Protein AF-A0A2D9CCH5-F1 (afdb_monomer)

Sequence (154 aa):
MNVGMDSFISKEDRPMASAIVGGINIFAGILGTLQNFLKVAETMESHRASGISWSKLGRNISIELAIDPMRRTNAHDFLSICRAEYDRLIEQSPTIDDDIINTFRKKFKSYDTISKPAITNGLDKCIIYTRKEDRDKDLEVMKNESGEEEISSP

Secondary structure (DSSP, 8-state):
--SSGGGTS-TTTHHHHHHHHHHHHHHHHHHHHHHHHTTHHHHHHHHHHHHHHHHHHHHHHHHHHHS-GGGSPPHHHHHHHHHHHHHHHHHHSPPPPHHHHHHHHHHTTT-SSS---GGGTSPPP--PPPPHHHHHHHHHHHHHHHHHTTTS--

Mean predicted aligned error: 15.54 Å

Foldseek 3Di:
DCVPPVPPDDPVCVVVVVVVVVVVVVVVVVVVVVCVVVVVVVLVVLQVVLVVLVVVLVVVVVVLVVDDPVPHDDPVVNVVVSVVSVVVSVVSHDQDDPVVLVVVCVVCVPPPPDFDPCSNPHTDDDDDDDDPVVVVVVVVVVVVVVVVVVPPDD

Radius of gyration: 30.55 Å; Cα contacts (8 Å, |Δi|>4): 37; chains: 1; bounding box: 60×87×63 Å

Solvent-accessible surface area (backbone atoms only — not comparable to full-atom values): 9454 Å² total; per-residue (Å²): 141,72,90,69,60,75,82,80,51,60,86,83,52,47,66,59,54,50,50,49,54,52,49,52,53,53,50,51,50,53,51,52,52,48,48,63,71,67,37,53,69,59,53,53,48,44,51,52,52,39,54,53,50,55,52,47,55,54,48,52,54,54,52,54,68,70,43,58,80,92,74,44,72,59,65,68,61,52,50,50,52,52,48,56,51,49,55,50,48,61,73,67,39,67,85,81,57,67,69,57,45,50,51,49,52,65,75,47,66,86,52,87,86,61,77,57,61,57,91,68,76,57,76,58,85,82,84,76,91,67,56,74,79,54,48,57,52,55,56,51,53,56,52,55,59,66,56,56,71,76,69,77,72,136

pLDDT: mean 74.47, std 16.03, range [31.92, 92.94]

Structure (mmCIF, N/CA/C/O backbone):
data_AF-A0A2D9CCH5-F1
#
_entry.id   AF-A0A2D9CCH5-F1
#
loop_
_atom_site.group_PDB
_atom_site.id
_atom_site.type_symbol
_atom_site.label_atom_id
_atom_site.label_alt_id
_atom_site.label_comp_id
_atom_site.label_asym_id
_atom_site.label_entity_id
_atom_site.label_seq_id
_atom_site.pdbx_PDB_ins_code
_atom_site.Cartn_x
_atom_site.Cartn_y
_atom_site.Cartn_z
_atom_site.occupancy
_atom_site.B_iso_or_equiv
_atom_site.auth_seq_id
_atom_site.auth_comp_id
_atom_site.auth_asym_id
_atom_site.auth_atom_id
_atom_site.pdbx_PDB_model_num
ATOM 1 N N . MET A 1 1 ? -21.831 27.050 30.921 1.00 41.41 1 MET A N 1
ATOM 2 C CA . MET A 1 1 ? -22.649 27.434 29.752 1.00 41.41 1 MET A CA 1
ATOM 3 C C . MET A 1 1 ? -24.063 26.907 29.998 1.00 41.41 1 MET A C 1
ATOM 5 O O . MET A 1 1 ? -24.339 25.773 29.658 1.00 41.41 1 MET A O 1
ATOM 9 N N . ASN A 1 2 ? -24.904 27.659 30.721 1.00 49.75 2 ASN A N 1
ATOM 10 C CA . ASN A 1 2 ? -26.262 27.223 31.114 1.00 49.75 2 ASN A CA 1
ATOM 11 C C . ASN A 1 2 ? -27.349 28.244 30.718 1.00 49.75 2 ASN A C 1
ATOM 13 O O . ASN A 1 2 ? -28.484 28.160 31.155 1.00 49.75 2 ASN A O 1
ATOM 17 N N . VAL A 1 3 ? -27.000 29.231 29.885 1.00 58.12 3 VAL A N 1
ATOM 18 C CA . VAL A 1 3 ? -27.860 30.389 29.574 1.00 58.12 3 VAL A CA 1
ATOM 19 C C . VAL A 1 3 ? -28.904 30.122 28.476 1.00 58.12 3 VAL A C 1
ATOM 21 O O . VAL A 1 3 ? -29.679 31.011 28.153 1.00 58.12 3 VAL A O 1
ATOM 24 N N . GLY A 1 4 ? -28.939 28.914 27.896 1.00 56.38 4 GLY A N 1
ATOM 25 C CA . GLY A 1 4 ? -29.860 28.545 26.807 1.00 56.38 4 GLY A CA 1
ATOM 26 C C . GLY A 1 4 ? -30.934 27.508 27.166 1.00 56.38 4 GLY A C 1
ATOM 27 O O . GLY A 1 4 ? -31.958 27.445 26.493 1.00 56.38 4 GLY A O 1
ATOM 28 N N . MET A 1 5 ? -30.747 26.712 28.228 1.00 56.06 5 MET A N 1
ATOM 29 C CA . MET A 1 5 ? -31.728 25.686 28.637 1.00 56.06 5 MET A CA 1
ATOM 30 C C . MET A 1 5 ? -32.933 26.272 29.377 1.00 56.06 5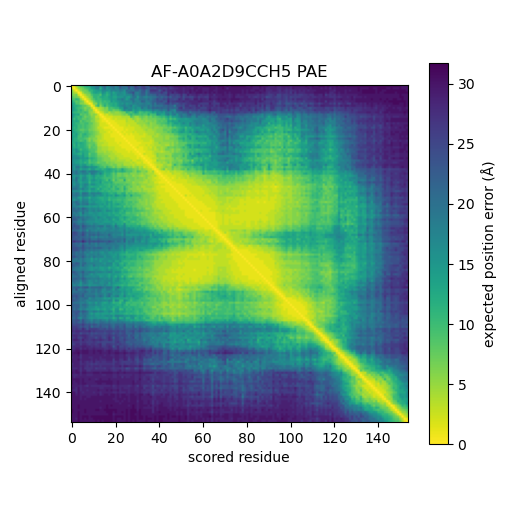 MET A C 1
ATOM 32 O O . MET A 1 5 ? -33.988 25.643 29.427 1.00 56.06 5 MET A O 1
ATOM 36 N N . ASP A 1 6 ? -32.799 27.484 29.922 1.00 56.53 6 ASP A N 1
ATOM 37 C CA . ASP A 1 6 ? -33.849 28.122 30.714 1.00 56.53 6 ASP A CA 1
ATOM 38 C C . ASP A 1 6 ? -35.096 28.503 29.902 1.00 56.53 6 ASP A C 1
ATOM 40 O O . ASP A 1 6 ? -36.176 28.601 30.485 1.00 56.53 6 ASP A O 1
ATOM 44 N N . S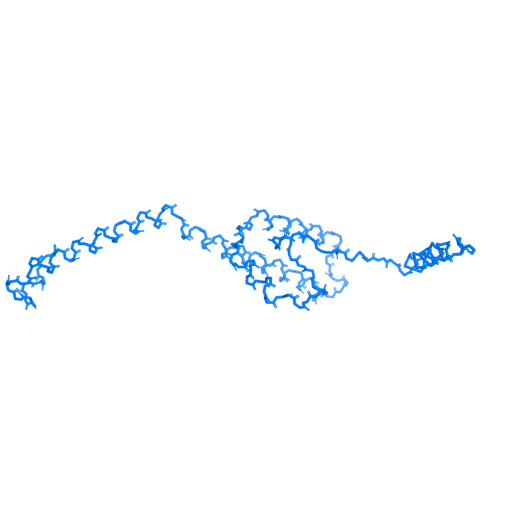ER A 1 7 ? -34.971 28.673 28.578 1.00 61.38 7 SER A N 1
ATOM 45 C CA . SER A 1 7 ? -36.058 29.165 27.718 1.00 61.38 7 SER A CA 1
ATOM 46 C C . SER A 1 7 ? -36.854 28.071 26.993 1.00 61.38 7 SER A C 1
ATOM 48 O O . SER A 1 7 ? -37.924 28.376 26.473 1.00 61.38 7 SER A O 1
ATOM 50 N N . PHE A 1 8 ? -36.360 26.828 26.931 1.00 60.06 8 PHE A N 1
ATOM 51 C CA . PHE A 1 8 ? -36.947 25.774 26.082 1.00 60.06 8 PHE A CA 1
ATOM 52 C C . PHE A 1 8 ? -37.430 24.526 26.841 1.00 60.06 8 PHE A C 1
ATOM 54 O O . PHE A 1 8 ? -38.086 23.682 26.240 1.00 60.06 8 PHE A O 1
ATOM 61 N N . ILE A 1 9 ? -37.129 24.391 28.140 1.00 62.59 9 ILE A N 1
ATOM 62 C CA . ILE A 1 9 ? -37.423 23.180 28.930 1.00 62.59 9 ILE A CA 1
ATOM 63 C C . ILE A 1 9 ? -38.215 23.539 30.200 1.00 62.59 9 ILE A C 1
ATOM 65 O O . ILE A 1 9 ? -37.808 24.414 30.976 1.00 62.59 9 ILE A O 1
ATOM 69 N N . SER A 1 10 ? -39.340 22.842 30.417 1.00 62.28 10 SER A N 1
ATOM 70 C CA . SER A 1 10 ? -40.193 22.975 31.610 1.00 62.28 10 SER A CA 1
ATOM 71 C C . SER A 1 10 ? -39.397 22.682 32.890 1.00 62.28 10 SER A C 1
ATOM 73 O O . SER A 1 10 ? -38.482 21.860 32.878 1.00 62.28 10 SER A O 1
ATOM 75 N N . LYS A 1 11 ? -39.703 23.360 34.007 1.00 65.44 11 LYS A N 1
ATOM 76 C CA . LYS A 1 11 ? -38.884 23.312 35.242 1.00 65.44 11 LYS A CA 1
ATOM 77 C C . LYS A 1 11 ? -38.705 21.897 35.820 1.00 65.44 11 LYS A C 1
ATOM 79 O O . LYS A 1 11 ? -37.701 21.670 36.490 1.00 65.44 11 LYS A O 1
ATOM 84 N N . GLU A 1 12 ? -39.623 20.976 35.527 1.00 70.25 12 GLU A N 1
ATOM 85 C CA . GLU A 1 12 ? -39.581 19.574 35.972 1.00 70.25 12 GLU A CA 1
ATOM 86 C C . GLU A 1 12 ? -38.599 18.692 35.173 1.00 70.25 12 GLU A C 1
ATOM 88 O O . GLU A 1 12 ? -37.970 17.818 35.762 1.00 70.25 12 GLU A O 1
ATOM 93 N N . ASP A 1 13 ? -38.353 18.968 33.886 1.00 72.50 13 ASP A N 1
ATOM 94 C CA . ASP A 1 13 ? -37.518 18.111 33.015 1.00 72.50 13 ASP A CA 1
ATOM 95 C C . ASP A 1 13 ? -36.033 18.525 32.971 1.00 72.50 13 ASP A C 1
ATOM 97 O O . ASP A 1 13 ? -35.176 17.824 32.424 1.00 72.50 13 ASP A O 1
ATOM 101 N N . ARG A 1 14 ? -35.687 19.669 33.573 1.00 69.56 14 ARG A N 1
ATOM 102 C CA . ARG A 1 14 ? -34.313 20.214 33.613 1.00 69.56 14 ARG A CA 1
ATOM 103 C C . ARG A 1 14 ? -33.268 19.283 34.237 1.00 69.56 14 ARG A C 1
ATOM 105 O O . ARG A 1 14 ? -32.159 19.228 33.694 1.00 69.56 14 ARG A O 1
ATOM 112 N N . PRO A 1 15 ? -33.550 18.562 35.343 1.00 79.06 15 PRO A N 1
ATOM 113 C CA . PRO A 1 15 ? -32.582 17.645 35.937 1.00 79.06 15 PRO A CA 1
ATOM 114 C C . PRO A 1 15 ? -32.281 16.477 34.995 1.00 79.06 15 PRO A C 1
ATOM 116 O O . PRO A 1 15 ? -31.122 16.101 34.834 1.00 79.06 15 PRO A O 1
ATOM 119 N N . MET A 1 16 ? -33.308 15.960 34.313 1.00 81.81 16 MET A N 1
ATOM 120 C CA . MET A 1 16 ? -33.165 14.872 33.349 1.00 81.81 16 MET A CA 1
ATOM 121 C C . MET A 1 16 ? -32.394 15.326 32.106 1.00 81.81 16 MET A C 1
ATOM 123 O O . MET A 1 16 ? -31.450 14.654 31.696 1.00 81.81 16 MET A O 1
ATOM 127 N N . ALA A 1 17 ? -32.708 16.504 31.562 1.00 81.12 17 ALA A N 1
ATOM 128 C CA . ALA A 1 17 ? -31.965 17.077 30.441 1.00 81.12 17 ALA A CA 1
ATOM 129 C C . ALA A 1 17 ? -30.488 17.331 30.793 1.00 81.12 17 ALA A C 1
ATOM 131 O O . ALA A 1 17 ? -29.591 16.997 30.019 1.00 81.12 17 ALA A O 1
ATOM 132 N N . SER A 1 18 ? -30.217 17.855 31.992 1.00 81.75 18 SER A N 1
ATOM 133 C CA . SER A 1 18 ? -28.850 18.110 32.464 1.00 81.75 18 SER A CA 1
ATOM 134 C C . SER A 1 18 ? -28.067 16.814 32.695 1.00 81.75 18 SER A C 1
ATOM 136 O O . SER A 1 18 ? -26.886 16.746 32.358 1.00 81.75 18 SER A O 1
ATOM 138 N N . ALA A 1 19 ? -28.718 15.769 33.216 1.00 87.06 19 ALA A N 1
ATOM 139 C CA . ALA A 1 19 ? -28.116 14.449 33.390 1.00 87.06 19 ALA A CA 1
ATOM 140 C C . ALA A 1 19 ? -27.767 13.794 32.043 1.00 87.06 19 ALA A C 1
ATOM 142 O O . ALA A 1 19 ? -26.682 13.232 31.904 1.00 87.06 19 ALA A O 1
ATOM 143 N N . ILE A 1 20 ? -28.635 13.923 31.033 1.00 88.00 20 ILE A N 1
ATOM 144 C CA . ILE A 1 20 ? -28.379 13.414 29.676 1.00 88.00 20 ILE A CA 1
ATOM 145 C C . ILE A 1 20 ? -27.189 14.141 29.042 1.00 88.00 20 ILE A C 1
ATOM 147 O O . ILE A 1 20 ? -26.273 13.496 28.535 1.00 88.00 20 ILE A O 1
ATOM 151 N N . VAL A 1 21 ? -27.154 15.475 29.113 1.00 88.12 21 VAL A N 1
ATOM 152 C CA . VAL A 1 21 ? -26.037 16.269 28.573 1.00 88.12 21 VAL A CA 1
ATOM 153 C C . VAL A 1 21 ? -24.728 15.958 29.306 1.00 88.12 21 VAL A C 1
ATOM 155 O O . VAL A 1 21 ? -23.681 15.824 28.672 1.00 8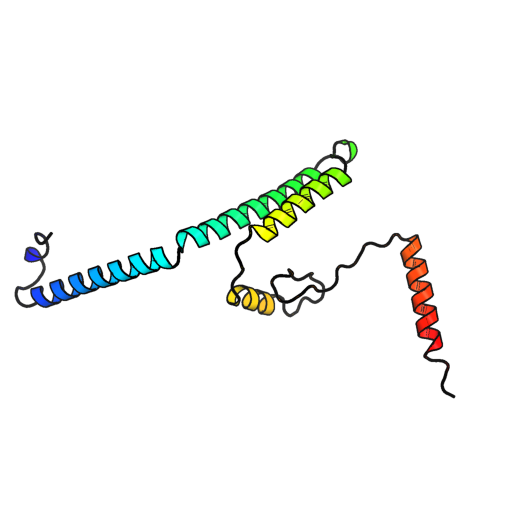8.12 21 VAL A O 1
ATOM 158 N N . GLY A 1 22 ? -24.781 15.765 30.627 1.00 88.12 22 GLY A N 1
ATOM 159 C CA . GLY A 1 22 ? -23.641 15.295 31.416 1.00 88.12 22 GLY A CA 1
ATOM 160 C C . GLY A 1 22 ? -23.151 13.911 30.979 1.00 88.12 22 GLY A C 1
ATOM 161 O O . GLY A 1 22 ? -21.949 13.719 30.791 1.00 88.12 22 GLY A O 1
ATOM 162 N N . GLY A 1 23 ? -24.072 12.974 30.741 1.00 92.00 23 GLY A N 1
ATOM 163 C CA . GLY A 1 23 ? -23.766 11.636 30.231 1.00 92.00 23 GLY A CA 1
ATOM 164 C C . GLY A 1 23 ? -23.104 11.660 28.852 1.00 92.00 23 GLY A C 1
ATOM 165 O O . GLY A 1 23 ? -22.097 10.984 28.648 1.00 92.00 23 GLY A O 1
ATOM 166 N N . ILE A 1 24 ? -23.600 12.494 27.931 1.00 92.94 24 ILE A N 1
ATOM 167 C CA . ILE A 1 24 ? -23.008 12.674 26.595 1.00 92.94 24 ILE A CA 1
ATOM 168 C C . ILE A 1 24 ? -21.588 13.244 26.695 1.00 92.94 24 ILE A C 1
ATOM 170 O O . ILE A 1 24 ? -20.701 12.766 25.994 1.00 92.94 24 ILE A O 1
ATOM 174 N N . ASN A 1 25 ? -21.335 14.210 27.584 1.00 92.69 25 ASN A N 1
ATOM 175 C CA . ASN A 1 25 ? -19.994 14.775 27.767 1.00 92.69 25 ASN A CA 1
ATOM 176 C C . ASN A 1 25 ? -18.988 13.751 28.309 1.00 92.69 25 ASN A C 1
ATOM 178 O O . ASN A 1 25 ? -17.850 13.704 27.844 1.00 92.69 25 ASN A O 1
ATOM 182 N N . ILE A 1 26 ? -19.399 12.919 29.269 1.00 92.06 26 ILE A N 1
ATOM 183 C CA . ILE A 1 26 ? -18.545 11.849 29.801 1.00 92.06 26 ILE A CA 1
ATOM 184 C C . ILE A 1 26 ? -18.270 10.808 28.711 1.00 92.06 26 ILE A C 1
ATOM 186 O O . ILE A 1 26 ? -17.121 10.416 28.511 1.00 92.06 26 ILE A O 1
ATOM 190 N N . PHE A 1 27 ? -19.299 10.403 27.964 1.00 92.94 27 PHE A N 1
ATOM 191 C CA . PHE A 1 27 ? -19.157 9.461 26.856 1.00 92.94 27 PHE A CA 1
ATOM 192 C C . PHE A 1 27 ? -18.236 10.004 25.755 1.00 92.94 27 PHE A C 1
ATOM 194 O O . PHE A 1 27 ? -17.330 9.301 25.314 1.00 92.94 27 PHE A O 1
ATOM 201 N N . ALA A 1 28 ? -18.393 11.273 25.371 1.00 90.50 28 ALA A N 1
ATOM 202 C CA . ALA A 1 28 ? -17.507 11.947 24.425 1.00 90.50 28 ALA A CA 1
ATOM 203 C C . ALA A 1 28 ? -16.057 12.010 24.937 1.00 90.50 28 ALA A C 1
ATOM 205 O O . ALA A 1 28 ? -15.124 11.814 24.160 1.00 90.50 28 ALA A O 1
ATOM 206 N N . GLY A 1 29 ? -15.857 12.215 26.243 1.00 91.00 29 GLY A N 1
ATOM 207 C CA . GLY A 1 29 ? -14.538 12.162 26.875 1.00 91.00 29 GLY A CA 1
ATOM 208 C C . GLY A 1 29 ? -13.881 10.781 26.776 1.00 91.00 29 GLY A C 1
ATOM 209 O O . GLY A 1 29 ? -12.717 10.687 26.393 1.00 91.00 29 GLY A O 1
ATOM 210 N N . ILE A 1 30 ? -14.633 9.710 27.052 1.00 90.56 30 ILE A N 1
ATOM 211 C CA . ILE A 1 30 ? -14.159 8.318 26.929 1.00 90.56 30 ILE A CA 1
ATOM 212 C C . ILE A 1 30 ? -13.860 7.966 25.465 1.00 90.56 30 ILE A C 1
ATOM 214 O O . ILE A 1 30 ? -12.851 7.332 25.167 1.00 90.56 30 ILE A O 1
ATOM 218 N N . LEU A 1 31 ? -14.705 8.406 24.531 1.00 88.69 31 LEU A N 1
ATOM 219 C CA . LEU A 1 31 ? -14.439 8.237 23.103 1.00 88.69 31 LEU A CA 1
ATOM 220 C C . LEU A 1 31 ? -13.166 8.973 22.672 1.00 88.69 31 LEU A C 1
ATOM 222 O O . LEU A 1 31 ? -12.368 8.415 21.924 1.00 88.69 31 LEU A O 1
ATOM 226 N N . GLY A 1 32 ? -12.938 10.190 23.171 1.00 86.38 32 GLY A N 1
ATOM 227 C CA . GLY A 1 32 ? -11.727 10.955 22.879 1.00 86.38 32 GLY A CA 1
ATOM 228 C C . GLY A 1 32 ? -10.450 10.274 23.382 1.00 86.38 32 GLY A C 1
ATOM 229 O O . GLY A 1 32 ? -9.441 10.250 22.675 1.00 86.38 32 GLY A O 1
ATOM 230 N N . THR A 1 33 ? -10.480 9.665 24.573 1.00 87.62 33 THR A N 1
ATOM 231 C CA . THR A 1 33 ? -9.326 8.910 25.089 1.00 87.62 33 THR A CA 1
ATOM 232 C C . THR A 1 33 ? -9.095 7.615 24.313 1.00 87.62 33 THR A C 1
ATOM 234 O O . THR A 1 33 ? -7.945 7.307 24.004 1.00 87.62 33 THR A O 1
ATOM 237 N N . LEU A 1 34 ? -10.156 6.901 23.918 1.00 84.81 34 LEU A N 1
ATOM 238 C CA . LEU A 1 34 ? -10.067 5.722 23.046 1.00 84.81 34 LEU A CA 1
ATOM 239 C C . LEU A 1 34 ? -9.510 6.065 21.661 1.00 84.81 34 LEU A C 1
ATOM 241 O O . LEU A 1 34 ? -8.657 5.345 21.150 1.00 84.81 34 LEU A O 1
ATOM 245 N N . GLN A 1 35 ? -9.946 7.174 21.065 1.00 77.25 35 GLN A N 1
ATOM 246 C CA . GLN A 1 35 ? -9.457 7.634 19.765 1.00 77.25 35 GLN A CA 1
ATOM 247 C C . GLN A 1 35 ? -7.949 7.927 19.796 1.00 77.25 35 GLN A C 1
ATOM 249 O O . GLN A 1 35 ? -7.233 7.553 18.864 1.00 77.25 35 GLN A O 1
ATOM 254 N N . ASN A 1 36 ? -7.462 8.545 20.877 1.00 79.38 36 ASN A N 1
ATOM 255 C CA . ASN A 1 36 ? -6.031 8.771 21.093 1.00 79.38 36 ASN A CA 1
ATOM 256 C C . ASN A 1 36 ? -5.271 7.470 21.386 1.00 79.38 36 ASN A C 1
ATOM 258 O O . ASN A 1 36 ? -4.153 7.301 20.906 1.00 79.38 36 ASN A O 1
ATOM 262 N N . PHE A 1 37 ? -5.870 6.544 22.137 1.00 79.94 37 PHE A N 1
ATOM 263 C CA . PHE A 1 37 ? -5.266 5.250 22.453 1.00 79.94 37 PHE A CA 1
ATOM 264 C C . PHE A 1 37 ? -5.103 4.361 21.211 1.00 79.94 37 PHE A C 1
ATOM 266 O O . PHE A 1 37 ? -4.040 3.787 20.998 1.00 79.94 37 PHE A O 1
ATOM 273 N N . LEU A 1 38 ? -6.133 4.283 20.365 1.00 76.31 38 LEU A N 1
ATOM 274 C CA . LEU A 1 38 ? -6.138 3.466 19.148 1.00 76.31 38 LEU A CA 1
ATOM 275 C C . LEU A 1 38 ? -5.379 4.104 17.981 1.00 76.31 38 LEU A C 1
ATOM 277 O O . LEU A 1 38 ? -5.262 3.479 16.929 1.00 76.31 38 LEU A O 1
ATOM 281 N N . LYS A 1 39 ? -4.892 5.344 18.137 1.00 80.19 39 LYS A N 1
ATOM 282 C CA . LYS A 1 39 ? -4.131 6.073 17.110 1.00 80.19 39 LYS A CA 1
ATOM 283 C C . LYS A 1 39 ? -4.800 6.038 15.727 1.00 80.19 39 LYS A C 1
ATOM 285 O O . LYS A 1 39 ? -4.131 6.011 14.700 1.00 80.19 39 LYS A O 1
ATOM 290 N N . VAL A 1 40 ? -6.135 6.075 15.682 1.00 77.19 40 VAL A N 1
ATOM 291 C CA . VAL A 1 40 ? -6.919 5.848 14.450 1.00 77.19 40 VAL A CA 1
ATOM 292 C C . VAL A 1 40 ? -6.499 6.797 13.323 1.00 77.19 40 VAL A C 1
ATOM 294 O O . VAL A 1 40 ? -6.384 6.386 12.173 1.00 77.19 40 VAL A O 1
ATOM 297 N N . ALA A 1 41 ? -6.212 8.058 13.653 1.00 79.94 41 ALA A N 1
ATOM 298 C CA . ALA A 1 41 ? -5.733 9.043 12.685 1.00 79.94 41 ALA A CA 1
ATOM 299 C C . ALA A 1 41 ? -4.345 8.698 12.110 1.00 79.94 41 ALA A C 1
ATOM 301 O O . ALA A 1 41 ? -4.128 8.867 10.914 1.00 79.94 41 ALA A O 1
ATOM 302 N N . GLU A 1 42 ? -3.431 8.184 12.937 1.00 82.88 42 GLU A N 1
ATOM 303 C CA . GLU A 1 42 ? -2.087 7.760 12.520 1.00 82.88 42 GLU A CA 1
ATOM 304 C C . GLU A 1 42 ? -2.172 6.535 11.603 1.00 82.88 42 GLU A C 1
ATOM 306 O O . GLU A 1 42 ? -1.573 6.521 10.529 1.00 82.88 42 GLU A O 1
ATOM 311 N N . THR A 1 43 ? -2.987 5.544 11.976 1.00 81.81 43 THR A N 1
ATOM 312 C CA . THR A 1 43 ? -3.210 4.337 11.173 1.00 81.81 43 THR A CA 1
ATOM 313 C C . THR A 1 43 ? -3.838 4.676 9.821 1.00 81.81 43 THR A C 1
ATOM 315 O O . THR A 1 43 ? -3.336 4.244 8.784 1.00 81.81 43 THR A O 1
ATOM 318 N N . MET A 1 44 ? -4.888 5.506 9.795 1.00 84.44 44 MET A N 1
ATOM 319 C CA . MET A 1 44 ? -5.514 5.943 8.539 1.00 84.44 44 MET A CA 1
ATOM 320 C C . MET A 1 44 ? -4.533 6.685 7.629 1.00 84.44 44 MET A C 1
ATOM 322 O O . MET A 1 44 ? -4.505 6.443 6.420 1.00 84.44 44 MET A O 1
ATOM 326 N N . GLU A 1 45 ? -3.716 7.568 8.199 1.00 86.06 45 GLU A N 1
ATOM 327 C CA . GLU A 1 45 ? -2.717 8.308 7.434 1.00 86.06 45 GLU A CA 1
ATOM 328 C C . GLU A 1 45 ? -1.619 7.384 6.892 1.00 86.06 45 GLU A C 1
ATOM 330 O O . GLU A 1 45 ? -1.210 7.544 5.743 1.00 86.06 45 GLU A O 1
ATOM 335 N N . SER A 1 46 ? -1.214 6.365 7.656 1.00 86.69 46 SER A N 1
ATOM 336 C CA . SER A 1 46 ? -0.285 5.326 7.199 1.00 86.69 46 SER A CA 1
ATOM 337 C C . SER A 1 46 ? -0.830 4.576 5.978 1.00 86.69 46 SER A C 1
ATOM 339 O O . SER A 1 46 ? -0.177 4.541 4.933 1.00 86.69 46 SER A O 1
ATOM 341 N N . HIS A 1 47 ? -2.079 4.086 6.029 1.00 86.88 47 HIS A N 1
ATOM 342 C CA . HIS A 1 47 ? -2.714 3.432 4.874 1.00 86.88 47 HIS A CA 1
ATOM 343 C C . HIS A 1 47 ? -2.796 4.357 3.652 1.00 86.88 47 HIS A C 1
ATOM 345 O O . HIS A 1 47 ? -2.517 3.934 2.523 1.00 86.88 47 HIS A O 1
ATOM 351 N N . ARG A 1 48 ? -3.142 5.633 3.861 1.00 88.50 48 ARG A N 1
ATOM 352 C CA . ARG A 1 48 ? -3.204 6.640 2.794 1.00 88.50 48 ARG A CA 1
ATOM 353 C C . ARG A 1 48 ? -1.828 6.879 2.163 1.00 88.50 48 ARG A C 1
ATOM 355 O O . ARG A 1 48 ? -1.712 6.904 0.935 1.00 88.50 48 ARG A O 1
ATOM 362 N N . ALA A 1 49 ? -0.790 7.035 2.982 1.00 88.31 49 ALA A N 1
ATOM 363 C CA . ALA A 1 49 ? 0.580 7.281 2.542 1.00 88.31 49 ALA A CA 1
ATOM 364 C C . ALA A 1 49 ? 1.158 6.090 1.761 1.00 88.31 49 ALA A C 1
ATOM 366 O O . ALA A 1 49 ? 1.742 6.281 0.685 1.00 88.31 49 ALA A O 1
ATOM 367 N N . SER A 1 50 ? 0.935 4.859 2.230 1.00 88.31 50 SER A N 1
ATOM 368 C CA . SER A 1 50 ? 1.340 3.649 1.507 1.00 88.31 50 SER A CA 1
ATOM 369 C C . SER A 1 50 ? 0.623 3.545 0.162 1.00 88.31 50 SER A C 1
ATOM 371 O O . SER A 1 50 ? 1.272 3.297 -0.854 1.00 88.31 50 SER A O 1
ATOM 373 N N . GLY A 1 51 ? -0.683 3.833 0.102 1.00 86.62 51 GLY A N 1
ATOM 374 C CA . GLY A 1 51 ? -1.445 3.834 -1.154 1.00 86.62 51 GLY A CA 1
ATOM 375 C C . GLY A 1 51 ? -0.901 4.813 -2.205 1.00 86.62 51 GLY A C 1
ATOM 376 O O . GLY A 1 51 ? -0.784 4.471 -3.387 1.00 86.62 51 GLY A O 1
ATOM 377 N N . ILE A 1 52 ? -0.499 6.017 -1.787 1.00 89.62 52 ILE A N 1
ATOM 378 C CA . ILE A 1 52 ? 0.130 7.009 -2.676 1.00 89.62 52 ILE A CA 1
ATOM 379 C C . ILE A 1 52 ? 1.479 6.509 -3.196 1.00 89.62 52 ILE A 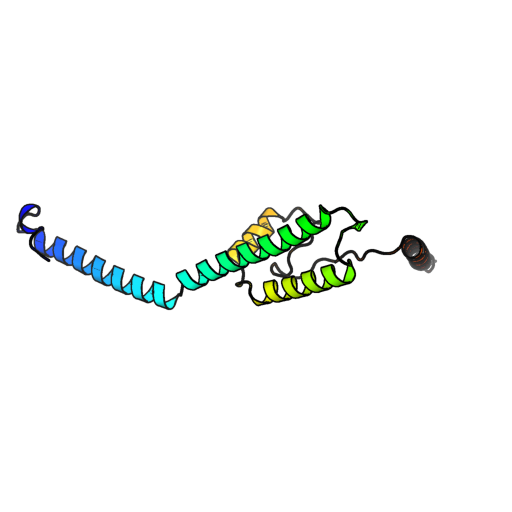C 1
ATOM 381 O O . ILE A 1 52 ? 1.794 6.686 -4.376 1.00 89.62 52 ILE A O 1
ATOM 385 N N . SER A 1 53 ? 2.267 5.879 -2.331 1.00 90.38 53 SER A N 1
ATOM 386 C CA . SER A 1 53 ? 3.622 5.436 -2.656 1.00 90.38 53 SER A CA 1
ATOM 387 C C . SER A 1 53 ? 3.605 4.226 -3.603 1.00 90.38 53 SER A C 1
ATOM 389 O O . SER A 1 53 ? 4.284 4.248 -4.631 1.00 90.38 53 SER A O 1
ATOM 391 N N . TRP A 1 54 ? 2.700 3.264 -3.387 1.00 91.06 54 TRP A N 1
ATOM 392 C CA . TRP A 1 54 ? 2.405 2.190 -4.349 1.00 91.06 54 TRP A CA 1
ATOM 393 C C . TRP A 1 54 ? 1.941 2.733 -5.708 1.00 91.06 54 TRP A C 1
ATOM 395 O O . TRP A 1 54 ? 2.414 2.298 -6.761 1.00 91.06 54 TRP A O 1
ATOM 405 N N . SER A 1 55 ? 1.077 3.751 -5.701 1.00 89.44 55 SER A N 1
ATOM 406 C CA . SER A 1 55 ? 0.627 4.417 -6.932 1.00 89.44 55 SER A CA 1
ATOM 407 C C . SER A 1 55 ? 1.764 5.153 -7.650 1.00 89.44 55 SER A C 1
ATOM 409 O O . SER A 1 55 ? 1.748 5.302 -8.872 1.00 89.44 55 SER A O 1
ATOM 4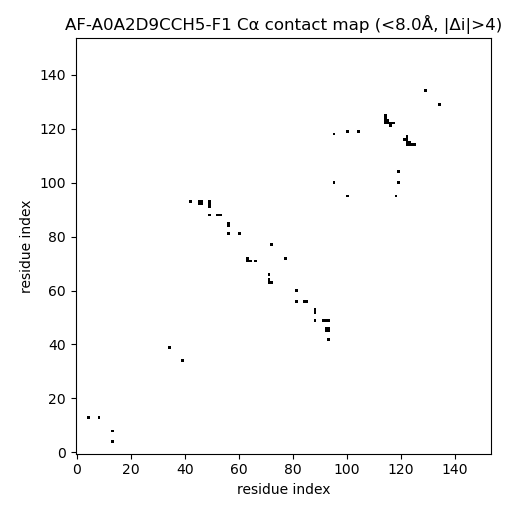11 N N . LYS A 1 56 ? 2.764 5.654 -6.917 1.00 91.19 56 LYS A N 1
ATOM 412 C CA . LYS A 1 56 ? 3.955 6.286 -7.494 1.00 91.19 56 LYS A CA 1
ATOM 413 C C . LYS A 1 56 ? 4.856 5.252 -8.169 1.00 91.19 56 LYS A C 1
ATOM 415 O O . LYS A 1 56 ? 5.239 5.487 -9.311 1.00 91.19 56 LYS A O 1
ATOM 420 N N . LEU A 1 57 ? 5.120 4.114 -7.523 1.00 92.25 57 LEU A N 1
ATOM 421 C CA . LEU A 1 57 ? 5.890 3.018 -8.121 1.00 92.25 57 LEU A CA 1
ATOM 422 C C . LEU A 1 57 ? 5.263 2.558 -9.447 1.00 92.25 57 LEU A C 1
ATOM 424 O O . LEU A 1 57 ? 5.940 2.536 -10.473 1.00 92.25 57 LEU A O 1
ATOM 428 N N . GLY A 1 58 ? 3.953 2.284 -9.455 1.00 90.56 58 GLY A N 1
ATOM 429 C CA . GLY A 1 58 ? 3.244 1.866 -10.669 1.00 90.56 58 GLY A CA 1
ATOM 430 C C . GLY A 1 58 ? 3.299 2.908 -11.791 1.00 90.56 58 GLY A C 1
ATOM 431 O O . GLY A 1 58 ? 3.562 2.568 -12.942 1.00 90.56 58 GLY A O 1
ATOM 432 N N . ARG A 1 59 ? 3.124 4.196 -11.468 1.00 90.31 59 ARG A N 1
ATOM 433 C CA . ARG A 1 59 ? 3.252 5.276 -12.461 1.00 90.31 59 ARG A CA 1
ATOM 434 C C . ARG A 1 59 ? 4.663 5.392 -13.020 1.00 90.31 59 ARG A C 1
ATOM 436 O O . ARG A 1 59 ? 4.792 5.592 -14.221 1.00 90.31 59 ARG A O 1
ATOM 443 N N . ASN A 1 60 ? 5.695 5.260 -12.189 1.00 90.56 60 ASN A N 1
ATOM 444 C CA . ASN A 1 60 ? 7.084 5.316 -12.645 1.00 90.56 60 ASN A CA 1
ATOM 445 C C . ASN A 1 60 ? 7.376 4.202 -13.659 1.00 90.56 60 ASN A C 1
ATOM 447 O O . ASN A 1 60 ? 7.945 4.477 -14.709 1.00 90.56 60 ASN A O 1
ATOM 451 N N . ILE A 1 61 ? 6.914 2.975 -13.386 1.00 91.06 61 ILE A N 1
ATOM 452 C CA . ILE A 1 61 ? 7.023 1.844 -14.320 1.00 91.06 61 ILE A CA 1
ATOM 453 C C . ILE A 1 61 ? 6.292 2.156 -15.630 1.00 91.06 61 ILE A C 1
ATOM 455 O O . ILE A 1 61 ? 6.868 2.011 -16.706 1.00 91.06 61 ILE A O 1
ATOM 459 N N . SER A 1 62 ? 5.050 2.639 -15.558 1.00 87.25 62 SER A N 1
ATOM 460 C CA . SER A 1 62 ? 4.272 2.989 -16.752 1.00 87.25 62 SER A CA 1
ATOM 461 C C . SER A 1 62 ? 4.914 4.104 -17.582 1.00 87.25 62 SER A C 1
ATOM 463 O O . SER A 1 62 ? 4.904 4.026 -18.807 1.00 87.25 62 SER A O 1
ATOM 465 N N . ILE A 1 63 ? 5.474 5.131 -16.936 1.00 87.50 63 ILE A N 1
ATOM 466 C CA . ILE A 1 63 ? 6.160 6.240 -17.613 1.00 87.50 63 ILE A CA 1
ATOM 467 C C . ILE A 1 63 ? 7.419 5.730 -18.313 1.00 87.50 63 ILE A C 1
ATOM 469 O O . ILE A 1 63 ? 7.602 6.020 -19.491 1.00 87.50 63 ILE A O 1
ATOM 473 N N . GLU A 1 64 ? 8.244 4.932 -17.633 1.00 87.06 64 GLU A N 1
ATOM 474 C CA . GLU A 1 64 ? 9.470 4.383 -18.224 1.00 87.06 64 GLU A CA 1
ATOM 475 C C . GLU A 1 64 ? 9.162 3.496 -19.441 1.00 87.06 64 GLU A C 1
ATOM 477 O O . GLU A 1 64 ? 9.820 3.580 -20.479 1.00 87.06 64 GLU A O 1
ATOM 482 N N . LEU A 1 65 ? 8.103 2.686 -19.356 1.00 87.38 65 LEU A N 1
ATOM 483 C CA . LEU A 1 65 ? 7.646 1.851 -20.468 1.00 87.38 65 LEU A CA 1
ATOM 484 C C . LEU A 1 65 ? 7.026 2.660 -21.618 1.00 87.38 65 LEU A C 1
ATOM 486 O O . LEU A 1 65 ? 7.059 2.200 -22.760 1.00 87.38 65 LEU A O 1
ATOM 490 N N . ALA A 1 66 ? 6.492 3.854 -21.350 1.00 86.19 66 ALA A N 1
ATOM 491 C CA . ALA A 1 66 ? 5.943 4.745 -22.372 1.00 86.19 66 ALA A CA 1
ATOM 492 C C . ALA A 1 66 ? 7.027 5.496 -23.171 1.00 86.19 66 ALA A C 1
ATOM 494 O O . ALA A 1 66 ? 6.740 6.007 -24.254 1.00 86.19 66 ALA A O 1
ATOM 495 N N . ILE A 1 67 ? 8.264 5.562 -22.668 1.00 86.25 67 ILE A N 1
ATOM 496 C CA . ILE A 1 67 ? 9.397 6.181 -23.369 1.00 86.25 67 ILE A CA 1
ATOM 497 C C . ILE A 1 67 ? 9.890 5.255 -24.496 1.00 86.25 67 ILE A C 1
ATOM 499 O O . ILE A 1 67 ? 9.837 4.025 -24.384 1.00 86.25 67 ILE A O 1
ATOM 503 N N . ASP A 1 68 ? 10.385 5.857 -25.584 1.00 82.19 68 ASP A N 1
ATOM 504 C CA . ASP A 1 68 ? 11.060 5.152 -26.682 1.00 82.19 68 ASP A CA 1
ATOM 505 C C . ASP A 1 68 ? 12.202 4.269 -26.137 1.00 82.19 68 ASP A C 1
ATOM 507 O O . ASP A 1 68 ? 13.034 4.782 -25.384 1.00 82.19 68 ASP A O 1
ATOM 511 N N . PRO A 1 69 ? 12.290 2.977 -26.512 1.00 82.25 69 PRO A N 1
ATOM 512 C CA . PRO A 1 69 ? 13.321 2.058 -26.029 1.00 82.25 69 PRO A CA 1
ATOM 513 C C . PRO A 1 69 ? 14.760 2.588 -26.092 1.00 82.25 69 PRO A C 1
ATOM 515 O O . PRO A 1 69 ? 15.545 2.284 -25.200 1.00 82.25 69 PRO A O 1
ATOM 518 N N . MET A 1 70 ? 15.100 3.402 -27.096 1.00 82.44 70 MET A N 1
ATOM 519 C CA . MET A 1 70 ? 16.444 3.971 -27.279 1.00 82.44 70 MET A CA 1
ATOM 520 C C . MET A 1 70 ? 16.758 5.105 -26.295 1.00 82.44 70 MET A C 1
ATOM 522 O O . MET A 1 70 ? 17.916 5.485 -26.132 1.00 82.44 70 MET A O 1
ATOM 526 N N . ARG A 1 71 ? 15.728 5.674 -25.662 1.00 81.44 71 ARG A N 1
ATOM 527 C CA . ARG A 1 71 ? 15.822 6.778 -24.696 1.00 81.44 71 ARG A CA 1
ATOM 528 C C . ARG A 1 71 ? 15.546 6.335 -23.261 1.00 81.44 71 ARG A C 1
ATOM 530 O O . ARG A 1 71 ? 15.577 7.180 -22.368 1.00 81.44 71 ARG A O 1
ATOM 537 N N . ARG A 1 72 ? 15.244 5.050 -23.049 1.00 85.69 72 ARG A N 1
ATOM 538 C CA . ARG A 1 72 ? 15.021 4.487 -21.717 1.00 85.69 72 ARG A CA 1
ATOM 539 C C . ARG A 1 72 ? 16.312 4.454 -20.921 1.00 85.69 72 ARG A C 1
ATOM 541 O O . ARG A 1 72 ? 17.414 4.337 -21.460 1.00 85.69 72 ARG A O 1
ATOM 548 N N . THR A 1 73 ? 16.140 4.509 -19.616 1.00 82.75 73 THR A N 1
ATOM 549 C CA . THR A 1 73 ? 17.187 4.212 -18.651 1.00 82.75 73 THR A CA 1
ATOM 550 C C . THR A 1 73 ? 17.633 2.761 -18.833 1.00 82.75 73 THR A C 1
ATOM 552 O O . THR A 1 73 ? 16.872 1.914 -19.312 1.00 82.75 73 THR A O 1
ATOM 555 N N . ASN A 1 74 ? 18.875 2.448 -18.459 1.00 90.75 74 ASN A N 1
ATOM 556 C CA . ASN A 1 74 ? 19.350 1.071 -18.492 1.00 90.75 74 ASN A CA 1
ATOM 557 C C . ASN A 1 74 ? 18.382 0.164 -17.709 1.00 90.75 74 ASN A C 1
ATOM 559 O O . ASN A 1 74 ? 18.053 0.441 -16.554 1.00 90.75 74 ASN A O 1
ATOM 563 N N . ALA A 1 75 ? 17.922 -0.916 -18.346 1.00 87.69 75 ALA A N 1
ATOM 564 C CA . ALA A 1 75 ? 16.900 -1.787 -17.776 1.00 87.69 75 ALA A CA 1
ATOM 565 C C . ALA A 1 75 ? 17.331 -2.401 -16.435 1.00 87.69 75 ALA A C 1
ATOM 567 O O . ALA A 1 75 ? 16.510 -2.529 -15.533 1.00 87.69 75 ALA A O 1
ATOM 568 N N . HIS A 1 76 ? 18.610 -2.749 -16.284 1.00 89.31 76 HIS A N 1
ATOM 569 C CA . HIS A 1 76 ? 19.135 -3.314 -15.045 1.00 89.31 76 HIS A CA 1
ATOM 570 C C . HIS A 1 76 ? 19.095 -2.295 -13.897 1.00 89.31 76 HIS A C 1
ATOM 572 O O . HIS A 1 76 ? 18.655 -2.616 -12.789 1.00 89.31 76 HIS A O 1
ATOM 578 N N . ASP A 1 77 ? 19.488 -1.053 -14.172 1.00 90.50 77 ASP A N 1
ATOM 579 C CA . ASP A 1 77 ? 19.491 0.021 -13.176 1.00 90.50 77 ASP A CA 1
ATOM 580 C C . ASP A 1 77 ? 18.061 0.396 -12.777 1.00 90.50 77 ASP A C 1
ATOM 582 O O . ASP A 1 77 ? 17.745 0.505 -11.592 1.00 90.50 77 ASP A O 1
ATOM 586 N N . PHE A 1 78 ? 17.158 0.496 -13.756 1.00 91.12 78 PHE A N 1
ATOM 587 C CA . PHE A 1 78 ? 15.748 0.772 -13.503 1.00 91.12 78 PHE A CA 1
ATOM 588 C C . PHE A 1 78 ? 15.073 -0.338 -12.684 1.00 91.12 78 PHE A C 1
ATOM 590 O O . PHE A 1 78 ? 14.335 -0.050 -11.739 1.00 91.12 78 PHE A O 1
ATOM 597 N N . LEU A 1 79 ? 15.352 -1.610 -12.996 1.00 91.38 79 LEU A N 1
ATOM 598 C CA . LEU A 1 79 ? 14.854 -2.749 -12.220 1.00 91.38 79 LEU A CA 1
ATOM 599 C C . LEU A 1 79 ? 15.407 -2.753 -10.792 1.00 91.38 79 LEU A C 1
ATOM 601 O O . LEU A 1 79 ? 14.666 -3.062 -9.860 1.00 91.38 79 LEU A O 1
ATOM 605 N N . SER A 1 80 ? 16.670 -2.370 -10.605 1.00 92.25 80 SER A N 1
ATOM 606 C CA . SER A 1 80 ? 17.287 -2.256 -9.278 1.00 92.25 80 SER A CA 1
ATOM 607 C C . SER A 1 80 ? 16.605 -1.175 -8.435 1.00 92.25 80 SER A C 1
ATOM 609 O O . SER A 1 80 ? 16.274 -1.417 -7.275 1.00 92.25 80 SER A O 1
ATOM 611 N N . ILE A 1 81 ? 16.308 -0.016 -9.035 1.00 92.75 81 ILE A N 1
ATOM 612 C CA . ILE A 1 81 ? 15.551 1.068 -8.390 1.00 92.75 81 ILE A CA 1
ATOM 613 C C . ILE A 1 81 ? 14.134 0.606 -8.034 1.00 92.75 81 ILE A C 1
ATOM 615 O O . ILE A 1 81 ? 13.684 0.806 -6.907 1.00 92.75 81 ILE A O 1
ATOM 619 N N . CYS A 1 82 ? 13.431 -0.034 -8.972 1.00 92.19 82 CYS A N 1
ATOM 620 C CA . CYS A 1 82 ? 12.072 -0.517 -8.736 1.00 92.19 82 CYS A CA 1
ATOM 621 C C . CYS A 1 82 ? 12.023 -1.586 -7.641 1.00 92.19 82 CYS A C 1
ATOM 623 O O . CYS A 1 82 ? 11.100 -1.569 -6.832 1.00 92.19 82 CYS A O 1
ATOM 625 N N . ARG A 1 83 ? 13.011 -2.489 -7.587 1.00 90.44 83 ARG A N 1
ATOM 626 C CA . ARG A 1 83 ? 13.123 -3.494 -6.525 1.00 90.44 83 ARG A CA 1
ATOM 627 C C . ARG A 1 83 ? 13.365 -2.839 -5.167 1.00 90.44 83 ARG A C 1
ATOM 629 O O . ARG A 1 83 ? 12.645 -3.150 -4.229 1.00 90.44 83 ARG A O 1
ATOM 636 N N . ALA A 1 84 ? 14.316 -1.911 -5.074 1.00 92.12 84 ALA A N 1
ATOM 637 C CA . ALA A 1 84 ? 14.599 -1.215 -3.821 1.00 92.12 84 ALA A CA 1
ATOM 638 C C . ALA A 1 84 ? 13.372 -0.444 -3.297 1.00 92.12 84 ALA A C 1
ATOM 640 O O . ALA A 1 84 ? 13.074 -0.486 -2.105 1.00 92.12 84 ALA A O 1
ATOM 641 N N . GLU A 1 85 ? 12.627 0.221 -4.186 1.00 91.81 85 GLU A N 1
ATOM 642 C CA . GLU A 1 85 ? 11.382 0.901 -3.816 1.00 91.81 85 GLU A CA 1
ATOM 643 C C . GLU A 1 85 ? 10.287 -0.099 -3.417 1.00 91.81 85 GLU A C 1
ATOM 645 O O . GLU A 1 85 ? 9.574 0.130 -2.446 1.00 91.81 85 GLU A O 1
ATOM 650 N N . TYR A 1 86 ? 10.163 -1.225 -4.122 1.00 90.62 86 TYR A N 1
ATOM 651 C CA . TYR A 1 86 ? 9.212 -2.287 -3.787 1.00 90.62 86 TYR A CA 1
ATOM 652 C C . TYR A 1 86 ? 9.468 -2.877 -2.393 1.00 90.62 86 TYR A C 1
ATOM 654 O O . TYR A 1 86 ? 8.537 -2.970 -1.593 1.00 90.62 86 TYR A O 1
ATOM 662 N N . ASP A 1 87 ? 10.719 -3.216 -2.077 1.00 89.38 87 ASP A N 1
ATOM 663 C CA . ASP A 1 87 ? 11.103 -3.768 -0.773 1.00 89.38 87 ASP A CA 1
ATOM 664 C C . ASP A 1 87 ? 10.821 -2.759 0.349 1.00 89.38 87 ASP A C 1
ATOM 666 O O . ASP A 1 87 ? 10.196 -3.092 1.358 1.00 89.38 87 ASP A O 1
ATOM 670 N N . ARG A 1 88 ? 11.168 -1.485 0.119 1.00 90.75 88 ARG A N 1
ATOM 671 C CA . ARG A 1 88 ? 10.831 -0.384 1.028 1.00 90.75 88 ARG A CA 1
ATOM 672 C C . ARG A 1 88 ? 9.321 -0.264 1.249 1.00 90.75 88 ARG A C 1
ATOM 674 O O . ARG A 1 88 ? 8.884 -0.024 2.372 1.00 90.75 88 ARG A O 1
ATOM 681 N N . LEU A 1 89 ? 8.517 -0.385 0.193 1.00 88.81 89 LEU A N 1
ATOM 682 C CA . LEU A 1 89 ? 7.063 -0.286 0.297 1.00 88.81 89 LEU A CA 1
ATOM 683 C C . LEU A 1 89 ? 6.469 -1.446 1.085 1.00 88.81 89 LEU A C 1
ATOM 685 O O . LEU A 1 89 ? 5.530 -1.215 1.839 1.00 88.81 89 LEU A O 1
ATOM 689 N N . ILE A 1 90 ? 6.994 -2.664 0.945 1.00 85.94 90 ILE A N 1
ATOM 690 C CA . ILE A 1 90 ? 6.562 -3.804 1.762 1.00 85.94 90 ILE A CA 1
ATOM 691 C C . ILE A 1 90 ? 6.840 -3.538 3.241 1.00 85.94 90 ILE A C 1
ATOM 693 O O . ILE A 1 90 ? 5.950 -3.745 4.060 1.00 85.94 90 ILE A O 1
ATOM 697 N N . GLU A 1 91 ? 8.033 -3.047 3.575 1.00 83.38 91 GLU A N 1
ATOM 698 C CA . GLU A 1 91 ? 8.424 -2.778 4.963 1.00 83.38 91 GLU A CA 1
ATOM 699 C C . GLU A 1 91 ? 7.624 -1.624 5.592 1.00 83.38 91 GLU A C 1
ATOM 701 O O . GLU A 1 91 ? 7.276 -1.668 6.769 1.00 83.38 91 GLU A O 1
ATOM 706 N N . GLN A 1 92 ? 7.298 -0.595 4.804 1.00 85.00 92 GLN A N 1
ATOM 707 C CA . GLN A 1 92 ? 6.560 0.588 5.266 1.00 85.00 92 GLN A CA 1
ATOM 708 C C . GLN A 1 92 ? 5.037 0.440 5.178 1.00 85.00 92 GLN A C 1
ATOM 710 O O . GLN A 1 92 ? 4.314 1.323 5.641 1.00 85.00 92 GLN A O 1
ATOM 715 N N . SER A 1 93 ? 4.525 -0.616 4.544 1.00 85.50 93 SER A N 1
ATOM 716 C CA . SER A 1 93 ? 3.082 -0.791 4.397 1.00 85.50 93 SER A CA 1
ATOM 717 C C . SER A 1 93 ? 2.460 -1.255 5.715 1.00 85.50 93 SER A C 1
ATOM 719 O O . SER A 1 93 ? 2.957 -2.202 6.324 1.00 85.50 93 SER A O 1
ATOM 721 N N . PRO A 1 94 ? 1.350 -0.638 6.155 1.00 83.88 94 PRO A N 1
ATOM 722 C CA . PRO A 1 94 ? 0.610 -1.127 7.306 1.00 83.88 94 PRO A CA 1
ATOM 723 C C . PRO A 1 94 ? 0.065 -2.531 7.031 1.00 83.88 94 PRO A C 1
ATOM 725 O O . PRO A 1 94 ? -0.260 -2.886 5.892 1.00 83.88 94 PRO A O 1
ATOM 728 N N . THR A 1 95 ? -0.054 -3.325 8.092 1.00 79.75 95 THR A N 1
ATOM 729 C CA . THR A 1 95 ? -0.638 -4.664 8.029 1.00 79.75 95 THR A CA 1
ATOM 730 C C . THR A 1 95 ? -2.076 -4.590 7.532 1.00 79.75 95 THR A C 1
ATOM 732 O O . THR A 1 95 ? -2.837 -3.709 7.928 1.00 79.75 95 THR A O 1
ATOM 735 N N . ILE A 1 96 ? -2.449 -5.510 6.648 1.00 80.75 96 ILE A N 1
ATOM 736 C CA . ILE A 1 96 ? -3.813 -5.597 6.128 1.00 80.75 96 ILE A CA 1
ATOM 737 C C . ILE A 1 96 ? -4.641 -6.440 7.095 1.00 80.75 96 ILE A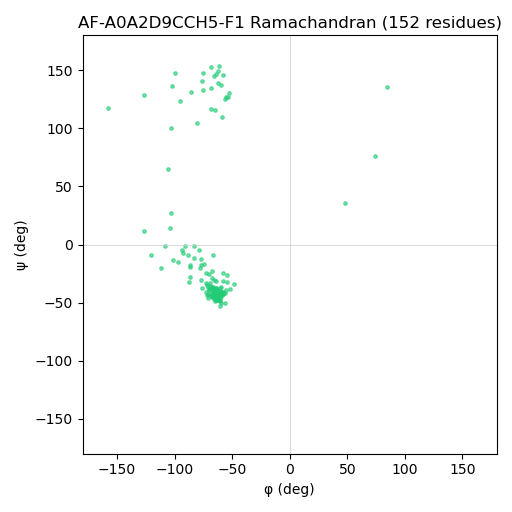 C 1
ATOM 739 O O . ILE A 1 96 ? -4.225 -7.539 7.454 1.00 80.75 96 ILE A O 1
ATOM 743 N N . ASP A 1 97 ? -5.818 -5.943 7.465 1.00 81.44 97 ASP A N 1
ATOM 744 C CA . ASP A 1 97 ? -6.728 -6.647 8.367 1.00 81.44 97 ASP A CA 1
ATOM 745 C C . ASP A 1 97 ? -7.276 -7.949 7.757 1.00 81.44 97 ASP A C 1
ATOM 747 O O . ASP A 1 97 ? -7.598 -8.027 6.562 1.00 81.44 97 ASP A O 1
ATOM 751 N N . ASP A 1 98 ? -7.470 -8.960 8.606 1.00 79.06 98 ASP A N 1
ATOM 752 C CA . ASP A 1 98 ? -7.976 -10.282 8.214 1.00 79.06 98 ASP A CA 1
ATOM 753 C C . ASP A 1 98 ? -9.350 -10.227 7.534 1.00 79.06 98 ASP A C 1
ATOM 755 O O . ASP A 1 98 ? -9.639 -11.022 6.637 1.00 79.06 98 ASP A O 1
ATOM 759 N N . ASP A 1 99 ? -10.197 -9.264 7.897 1.00 82.19 99 ASP A N 1
ATOM 760 C CA . ASP A 1 99 ? -11.507 -9.060 7.271 1.00 82.19 99 ASP A CA 1
ATOM 761 C C . ASP A 1 99 ? -11.379 -8.678 5.791 1.00 82.19 99 ASP A C 1
ATOM 763 O O . ASP A 1 99 ? -12.128 -9.16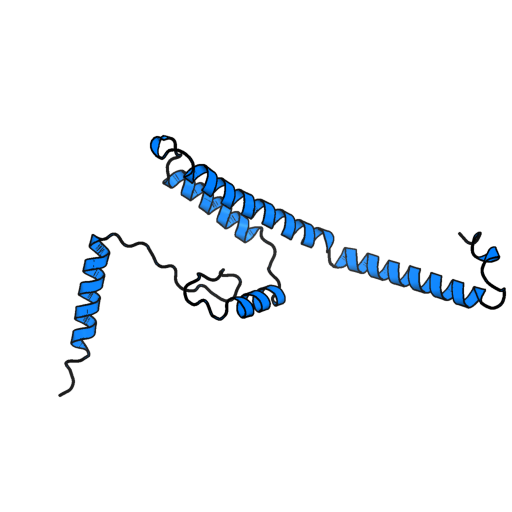6 4.930 1.00 82.19 99 ASP A O 1
ATOM 767 N N . ILE A 1 100 ? -10.381 -7.853 5.468 1.00 80.75 100 ILE A N 1
ATOM 768 C CA . ILE A 1 100 ? -10.065 -7.454 4.096 1.00 80.75 100 ILE A CA 1
ATOM 769 C C . ILE A 1 100 ? -9.473 -8.641 3.335 1.00 80.75 100 ILE A C 1
ATOM 771 O O . ILE A 1 100 ? -9.892 -8.913 2.205 1.00 80.75 100 ILE A O 1
ATOM 775 N N . ILE A 1 101 ? -8.576 -9.407 3.964 1.00 80.19 101 ILE A N 1
ATOM 776 C CA . ILE A 1 101 ? -8.008 -10.635 3.386 1.00 80.19 101 ILE A CA 1
ATOM 777 C C . ILE A 1 101 ? -9.117 -11.651 3.085 1.00 80.19 101 ILE A C 1
ATOM 779 O O . ILE A 1 101 ? -9.165 -12.227 1.996 1.00 80.19 101 ILE A O 1
ATOM 783 N N . ASN A 1 102 ? -10.055 -11.850 4.006 1.00 79.62 102 ASN A N 1
ATOM 784 C CA . ASN A 1 102 ? -11.181 -12.762 3.830 1.00 79.62 102 ASN A CA 1
ATOM 785 C C . ASN A 1 102 ? -12.133 -12.291 2.728 1.00 79.62 102 ASN A C 1
ATOM 787 O O . ASN A 1 102 ? -12.617 -13.107 1.939 1.00 79.62 102 ASN A O 1
ATOM 791 N N . THR A 1 103 ? -12.372 -10.985 2.627 1.00 83.75 103 THR A N 1
ATOM 792 C CA . THR A 1 103 ? -13.152 -10.394 1.532 1.00 83.75 103 THR A CA 1
ATOM 793 C C . THR A 1 103 ? -12.474 -10.631 0.183 1.00 83.75 103 THR A C 1
ATOM 795 O O . THR A 1 103 ? -13.128 -11.060 -0.771 1.00 83.75 103 THR A O 1
ATOM 798 N N . PHE A 1 104 ? -11.154 -10.437 0.112 1.00 81.25 104 PHE A N 1
ATOM 799 C CA . PHE A 1 104 ? -10.355 -10.727 -1.076 1.00 81.25 104 PHE A CA 1
ATOM 800 C C . PHE A 1 104 ? -10.441 -12.211 -1.460 1.00 81.25 104 PHE A C 1
ATOM 802 O O . PHE A 1 104 ? -10.839 -12.535 -2.579 1.00 81.25 104 PHE A O 1
ATOM 809 N N . ARG A 1 105 ? -10.168 -13.126 -0.522 1.00 79.06 105 ARG A N 1
ATOM 810 C CA . ARG A 1 105 ? -10.236 -14.580 -0.752 1.00 79.06 105 ARG A CA 1
ATOM 811 C C . ARG A 1 105 ? -11.609 -15.026 -1.253 1.00 79.06 105 ARG A C 1
ATOM 813 O O . ARG A 1 105 ? -11.685 -15.839 -2.169 1.00 79.06 105 ARG A O 1
ATOM 820 N N . LYS A 1 106 ? -12.698 -14.482 -0.696 1.00 82.75 106 LYS A N 1
ATOM 821 C CA . LYS A 1 106 ? -14.068 -14.776 -1.155 1.00 82.75 106 LYS A CA 1
ATOM 822 C C . LYS A 1 106 ? -14.303 -14.292 -2.585 1.00 82.75 106 LYS A C 1
ATOM 824 O O . LYS A 1 106 ? -14.858 -15.037 -3.388 1.00 82.75 106 LYS A O 1
ATOM 829 N N . LYS A 1 107 ? -13.872 -13.070 -2.911 1.00 82.19 107 LYS A N 1
ATOM 830 C CA . LYS A 1 107 ? -14.078 -12.462 -4.234 1.00 82.19 107 LYS A CA 1
ATOM 831 C C . LYS A 1 107 ? -13.261 -13.146 -5.334 1.00 82.19 107 LYS A C 1
ATOM 833 O O . LYS A 1 107 ? -13.746 -13.279 -6.453 1.00 82.19 107 LYS A O 1
ATOM 838 N N . PHE A 1 108 ? -12.047 -13.591 -5.014 1.00 77.44 108 PHE A N 1
ATOM 839 C CA . PHE A 1 108 ? -11.109 -14.173 -5.978 1.00 77.44 108 PHE A CA 1
ATOM 840 C C . PHE A 1 108 ? -10.999 -15.702 -5.903 1.00 77.44 108 PHE A C 1
ATOM 842 O O . PHE A 1 108 ? -10.106 -16.282 -6.512 1.00 77.44 108 PHE A O 1
ATOM 849 N N . LYS A 1 109 ? -11.931 -16.374 -5.213 1.00 72.50 109 LYS A N 1
ATOM 850 C CA . LYS A 1 109 ? -11.934 -17.835 -5.027 1.00 72.50 109 LYS A CA 1
ATOM 851 C C . LYS A 1 109 ? -11.866 -18.628 -6.342 1.00 72.50 109 LYS A C 1
ATOM 853 O O . LYS A 1 109 ? -11.293 -19.708 -6.360 1.00 72.50 109 LYS A O 1
ATOM 858 N N . SER A 1 110 ? -12.453 -18.100 -7.416 1.00 71.81 110 SER A N 1
ATOM 859 C CA . SER A 1 110 ? -12.564 -18.782 -8.714 1.00 71.81 110 SER A CA 1
ATOM 860 C C . SER A 1 110 ? -11.405 -18.503 -9.681 1.00 71.81 110 SER A C 1
ATOM 862 O O . SER A 1 110 ? -11.424 -19.017 -10.795 1.00 71.81 110 SER A O 1
ATOM 864 N N . TYR A 1 111 ? -10.429 -17.671 -9.302 1.00 67.88 111 TYR A N 1
ATOM 865 C CA . TYR A 1 111 ? -9.302 -17.309 -10.164 1.00 67.88 111 TYR A CA 1
ATOM 866 C C . TYR A 1 111 ? -8.046 -18.075 -9.740 1.00 67.88 111 TYR A C 1
ATOM 868 O O . TYR A 1 111 ? -7.375 -17.689 -8.786 1.00 67.88 111 TYR A O 1
ATOM 876 N N . ASP A 1 112 ? -7.730 -19.149 -10.465 1.00 62.19 112 ASP A N 1
ATOM 877 C CA . ASP A 1 112 ? -6.566 -20.010 -10.192 1.00 62.19 112 ASP A CA 1
ATOM 878 C C . ASP A 1 112 ? -5.271 -19.502 -10.863 1.00 62.19 112 ASP A C 1
ATOM 880 O O . ASP A 1 112 ? -4.161 -19.849 -10.484 1.00 62.19 112 ASP A O 1
ATOM 884 N N . THR A 1 113 ? -5.401 -18.617 -11.855 1.00 60.28 113 THR A N 1
ATOM 885 C CA . THR A 1 113 ? -4.285 -18.087 -12.662 1.00 60.28 113 THR A CA 1
ATOM 886 C C . THR A 1 113 ? -3.697 -16.772 -12.143 1.00 60.28 113 THR A C 1
ATOM 888 O O . THR A 1 113 ? -2.735 -16.263 -12.717 1.00 60.28 113 THR A O 1
ATOM 891 N N . ILE A 1 114 ? -4.277 -16.176 -11.097 1.00 63.88 114 ILE A N 1
ATOM 892 C CA . ILE A 1 114 ? -3.842 -14.873 -10.581 1.00 63.88 114 ILE A CA 1
ATOM 893 C C . ILE A 1 114 ? -2.865 -15.085 -9.426 1.00 63.88 114 ILE A C 1
ATOM 895 O O . ILE A 1 114 ? -3.210 -15.696 -8.417 1.00 63.88 114 ILE A O 1
ATOM 899 N N . SER A 1 115 ? -1.668 -14.507 -9.552 1.00 58.47 115 SER A N 1
ATOM 900 C CA . SER A 1 115 ? -0.693 -14.423 -8.462 1.00 58.47 115 SER A CA 1
ATOM 901 C C . SER A 1 115 ? -1.312 -13.681 -7.277 1.00 58.47 115 SER A C 1
ATOM 903 O O . SER A 1 115 ? -1.551 -12.472 -7.341 1.00 58.47 115 SER A O 1
ATOM 905 N N . LYS A 1 116 ? -1.586 -14.401 -6.189 1.00 63.19 116 LYS A N 1
ATOM 906 C CA . LYS A 1 116 ? -2.123 -13.810 -4.961 1.00 63.19 116 LYS A CA 1
ATOM 907 C C . LYS A 1 116 ? -1.004 -13.072 -4.216 1.00 63.19 116 LYS A C 1
ATOM 909 O O . LYS A 1 116 ? 0.125 -13.564 -4.176 1.00 63.19 116 LYS A O 1
ATOM 914 N N . PRO A 1 117 ? -1.275 -11.899 -3.618 1.00 59.50 117 PRO A N 1
ATOM 915 C CA . PRO A 1 117 ? -0.280 -11.209 -2.806 1.00 59.50 117 PRO A CA 1
ATOM 916 C C . PRO A 1 117 ? 0.125 -12.065 -1.597 1.00 59.50 117 PRO A C 1
ATOM 918 O O . PRO A 1 117 ? -0.740 -12.650 -0.941 1.00 59.50 117 PRO A O 1
ATOM 921 N N . ALA A 1 118 ? 1.419 -12.089 -1.258 1.00 58.19 118 ALA A N 1
ATOM 922 C CA . ALA A 1 118 ? 1.976 -12.907 -0.168 1.00 58.19 118 ALA A CA 1
ATOM 923 C C . ALA A 1 118 ? 1.287 -12.687 1.197 1.00 58.19 118 ALA A C 1
ATOM 925 O O . ALA A 1 118 ? 1.214 -13.600 2.017 1.00 58.19 118 ALA A O 1
ATOM 926 N N . ILE A 1 119 ? 0.709 -11.500 1.401 1.00 55.97 119 ILE A N 1
ATOM 927 C CA . ILE A 1 119 ? -0.043 -11.099 2.599 1.00 55.97 119 ILE A CA 1
ATOM 928 C C . ILE A 1 119 ? -1.367 -11.867 2.796 1.00 55.97 119 ILE A C 1
ATOM 930 O O . ILE A 1 119 ? -1.992 -11.752 3.840 1.00 55.97 119 ILE A O 1
ATOM 934 N N . THR A 1 120 ? -1.811 -12.667 1.817 1.00 53.28 120 THR A N 1
ATOM 935 C CA . THR A 1 120 ? -3.118 -13.357 1.828 1.00 53.28 120 THR A CA 1
ATOM 936 C C . THR A 1 120 ? -3.061 -14.861 2.160 1.00 53.28 120 THR A C 1
ATOM 938 O O . THR A 1 120 ? -4.007 -15.582 1.844 1.00 53.28 120 THR A O 1
ATOM 941 N N . ASN A 1 121 ? -2.054 -15.328 2.912 1.00 46.31 121 ASN A N 1
ATOM 942 C CA . ASN A 1 121 ? -1.610 -16.734 3.096 1.00 46.31 121 ASN A CA 1
ATOM 943 C C . ASN A 1 121 ? -0.860 -17.325 1.899 1.00 46.31 121 ASN A C 1
ATOM 945 O O . ASN A 1 121 ? -1.359 -18.227 1.233 1.00 46.31 121 ASN A O 1
ATOM 949 N N . GLY A 1 122 ? 0.399 -16.915 1.755 1.00 42.41 122 GLY A N 1
ATOM 950 C CA . GLY A 1 122 ? 1.415 -17.762 1.134 1.00 42.41 122 GLY A CA 1
ATOM 951 C C . GLY A 1 122 ? 1.444 -17.684 -0.387 1.00 42.41 122 GLY A C 1
ATOM 952 O O . GLY A 1 122 ? 0.420 -17.669 -1.060 1.00 42.41 122 GLY A O 1
ATOM 953 N N . LEU A 1 123 ? 2.662 -17.578 -0.911 1.00 41.94 123 LEU A N 1
ATOM 954 C CA . LEU A 1 123 ? 2.966 -17.509 -2.333 1.00 41.94 123 LEU A CA 1
ATOM 955 C C . LEU A 1 123 ? 2.383 -18.706 -3.100 1.00 41.94 123 LEU A C 1
ATOM 957 O O . LEU A 1 123 ? 2.742 -19.842 -2.801 1.00 41.94 123 LEU A O 1
ATOM 961 N N . ASP A 1 124 ? 1.627 -18.428 -4.163 1.00 44.03 124 ASP A N 1
ATOM 962 C CA . ASP A 1 124 ? 1.441 -19.360 -5.280 1.00 44.03 124 ASP A CA 1
ATOM 963 C C . ASP A 1 124 ? 2.361 -18.964 -6.454 1.00 44.03 124 ASP A C 1
ATOM 965 O O . ASP A 1 124 ? 2.727 -17.800 -6.633 1.00 44.03 124 ASP A O 1
ATOM 969 N N . LYS A 1 125 ? 2.803 -19.984 -7.199 1.00 41.44 125 LYS A N 1
ATOM 970 C CA . LYS A 1 125 ? 4.086 -20.080 -7.922 1.00 41.44 125 LYS A CA 1
ATOM 971 C C . LYS A 1 125 ? 4.376 -18.952 -8.927 1.00 41.44 125 LYS A C 1
ATOM 973 O O . LYS A 1 125 ? 3.663 -18.757 -9.908 1.00 41.44 125 LYS A O 1
ATOM 978 N N . CYS A 1 126 ? 5.530 -18.304 -8.752 1.00 46.91 126 CYS A N 1
ATOM 979 C CA . CYS A 1 126 ? 6.154 -17.458 -9.769 1.00 46.91 126 CYS A CA 1
ATOM 980 C C . CYS A 1 126 ? 6.568 -18.319 -10.976 1.00 46.91 126 CYS A C 1
ATOM 982 O O . CYS A 1 126 ? 7.419 -19.203 -10.849 1.00 46.91 126 CYS A O 1
ATOM 984 N N . ILE A 1 127 ? 5.967 -18.077 -12.144 1.00 53.25 127 ILE A N 1
ATOM 985 C CA . ILE A 1 127 ? 6.393 -18.703 -13.401 1.00 53.25 127 ILE A CA 1
ATOM 986 C C . ILE A 1 127 ? 7.601 -17.921 -13.919 1.00 53.25 127 ILE A C 1
ATOM 988 O O . ILE A 1 127 ? 7.471 -16.805 -14.424 1.00 53.25 127 ILE A O 1
ATOM 992 N N . ILE A 1 128 ? 8.784 -18.512 -13.757 1.00 56.06 128 ILE A N 1
ATOM 993 C CA . ILE A 1 128 ? 10.054 -17.954 -14.222 1.00 56.06 128 ILE A CA 1
ATOM 994 C C . ILE A 1 128 ? 10.079 -17.979 -15.754 1.00 56.06 128 ILE A C 1
ATOM 996 O O . ILE A 1 128 ? 9.718 -18.970 -16.388 1.00 56.06 128 ILE A O 1
ATOM 1000 N N . TYR A 1 129 ? 10.507 -16.869 -16.354 1.00 46.56 129 TYR A N 1
ATOM 1001 C CA . TYR A 1 129 ? 10.764 -16.796 -17.786 1.00 46.56 129 TYR A CA 1
ATOM 1002 C C . TYR A 1 129 ? 11.977 -17.661 -18.151 1.00 46.56 129 TYR A C 1
ATOM 1004 O O . TYR A 1 129 ? 13.101 -17.358 -17.753 1.00 46.56 129 TYR A O 1
ATOM 1012 N N . THR A 1 130 ? 11.744 -18.692 -18.960 1.00 51.25 130 THR A N 1
ATOM 1013 C CA . THR A 1 130 ? 12.785 -19.533 -19.562 1.00 51.25 130 THR A CA 1
ATOM 1014 C C . THR A 1 130 ? 12.990 -19.137 -21.028 1.00 51.25 130 THR A C 1
ATOM 1016 O O . THR A 1 130 ? 12.020 -18.917 -21.768 1.00 51.25 130 THR A O 1
ATOM 1019 N N . ARG A 1 131 ? 14.255 -19.032 -21.461 1.00 65.06 131 ARG A N 1
ATOM 1020 C CA . ARG A 1 131 ? 14.633 -18.750 -22.857 1.00 65.06 131 ARG A CA 1
ATOM 1021 C C . ARG A 1 131 ? 14.172 -19.921 -23.745 1.00 65.06 131 ARG A C 1
ATOM 1023 O O . ARG A 1 131 ? 14.134 -21.056 -23.288 1.00 65.06 131 ARG A O 1
ATOM 1030 N N . LYS A 1 132 ? 13.779 -19.670 -25.000 1.00 59.69 132 LYS A N 1
ATOM 1031 C CA . LYS A 1 132 ? 13.153 -20.684 -25.888 1.00 59.69 132 LYS A CA 1
ATOM 1032 C C . LYS A 1 132 ? 13.965 -21.988 -26.001 1.00 59.69 132 LYS A C 1
ATOM 1034 O O . LYS A 1 132 ? 13.391 -23.063 -25.969 1.00 59.69 132 LYS A O 1
ATOM 1039 N N . GLU A 1 133 ? 15.286 -21.857 -26.044 1.00 59.62 133 GLU A N 1
ATOM 1040 C CA . GLU A 1 133 ? 16.263 -22.951 -26.133 1.00 59.62 133 GLU A CA 1
ATOM 1041 C C . GLU A 1 133 ? 16.330 -23.829 -24.870 1.00 59.62 133 GLU A C 1
ATOM 1043 O O . GLU A 1 133 ? 16.653 -25.011 -24.955 1.00 59.62 133 GLU A O 1
ATOM 1048 N N . ASP A 1 134 ? 16.017 -23.257 -23.709 1.00 57.25 134 ASP A N 1
ATOM 1049 C CA 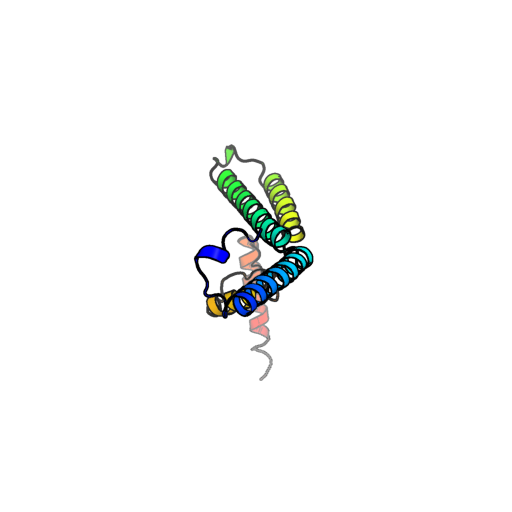. ASP A 1 134 ? 16.003 -23.948 -22.417 1.00 57.25 134 ASP A CA 1
ATOM 1050 C C . ASP A 1 134 ? 14.629 -24.604 -22.176 1.00 57.25 134 ASP A C 1
ATOM 1052 O O . ASP A 1 134 ? 14.540 -25.703 -21.644 1.00 57.25 134 ASP A O 1
ATOM 1056 N N . ARG A 1 135 ? 13.549 -23.989 -22.683 1.00 54.09 135 ARG A N 1
ATOM 1057 C CA . ARG A 1 135 ? 12.179 -24.524 -22.607 1.00 54.09 135 ARG A CA 1
ATOM 1058 C C . ARG A 1 135 ? 12.036 -25.859 -23.348 1.00 54.09 135 ARG A C 1
ATOM 1060 O O . ARG A 1 135 ? 11.369 -26.752 -22.838 1.00 54.09 135 ARG A O 1
ATOM 1067 N N . ASP A 1 136 ? 12.627 -25.981 -24.537 1.00 59.78 136 ASP A N 1
ATOM 1068 C CA . ASP A 1 136 ? 12.519 -27.193 -25.362 1.00 59.78 136 ASP A CA 1
ATOM 1069 C C . ASP A 1 136 ? 13.331 -28.361 -24.765 1.00 59.78 136 ASP A C 1
ATOM 1071 O O . ASP A 1 136 ? 12.857 -29.495 -24.768 1.00 59.78 136 ASP A O 1
ATOM 1075 N N . LYS A 1 137 ? 14.488 -28.077 -24.147 1.00 59.91 137 LYS A N 1
ATOM 1076 C CA . LYS A 1 137 ? 15.279 -29.064 -23.388 1.00 59.91 137 LYS A CA 1
ATOM 1077 C C . LYS A 1 137 ? 14.564 -29.536 -22.122 1.00 59.91 137 LYS A C 1
ATOM 1079 O O . LYS A 1 137 ? 14.532 -30.733 -21.857 1.00 59.91 137 LYS A O 1
ATOM 1084 N N . ASP A 1 138 ? 13.955 -28.618 -21.371 1.00 61.06 138 ASP A N 1
ATOM 1085 C CA . ASP A 1 138 ? 13.191 -28.952 -20.162 1.00 61.06 138 ASP A CA 1
ATOM 1086 C C . ASP A 1 138 ? 11.954 -29.814 -20.497 1.00 61.06 138 ASP A C 1
ATOM 1088 O O . ASP A 1 138 ? 11.623 -30.751 -19.772 1.00 61.06 138 ASP A O 1
ATOM 1092 N N . LEU A 1 139 ? 11.293 -29.548 -21.632 1.00 62.91 139 LEU A N 1
ATOM 1093 C CA . LEU A 1 139 ? 10.159 -30.338 -22.134 1.00 62.91 139 LEU A CA 1
ATOM 1094 C C . LEU A 1 139 ? 10.565 -31.741 -22.623 1.00 62.91 139 LEU A C 1
ATOM 1096 O O . LEU A 1 139 ? 9.775 -32.678 -22.489 1.00 62.91 139 LEU A O 1
ATOM 1100 N N . GLU A 1 140 ? 11.765 -31.900 -23.191 1.00 62.84 140 GLU A N 1
ATOM 1101 C CA . GLU A 1 140 ? 12.317 -33.204 -23.590 1.00 62.84 140 GLU A CA 1
ATOM 1102 C C . GLU A 1 140 ? 12.726 -34.054 -22.381 1.00 62.84 140 GLU A C 1
ATOM 1104 O O . GLU A 1 140 ? 12.387 -35.235 -22.327 1.00 62.84 140 GLU A O 1
ATOM 1109 N N . VAL A 1 141 ? 13.383 -33.463 -21.378 1.00 64.12 141 VAL A N 1
ATOM 1110 C CA . VAL A 1 141 ? 13.760 -34.160 -20.135 1.00 64.12 141 VAL A CA 1
ATOM 1111 C C . VAL A 1 141 ? 12.517 -34.639 -19.375 1.00 64.12 141 VAL A C 1
ATOM 1113 O O . VAL A 1 141 ? 12.439 -35.811 -19.015 1.00 64.12 141 VAL A O 1
ATOM 1116 N N . MET A 1 142 ? 11.487 -33.792 -19.240 1.00 59.38 142 MET A N 1
ATOM 1117 C CA . MET A 1 142 ? 10.232 -34.169 -18.572 1.00 59.38 142 MET A CA 1
ATOM 1118 C C . MET A 1 142 ? 9.458 -35.286 -19.292 1.00 59.38 142 MET A C 1
ATOM 1120 O O . MET A 1 142 ? 8.779 -36.075 -18.636 1.00 59.38 142 MET A O 1
ATOM 1124 N N . LYS A 1 143 ? 9.547 -35.379 -20.627 1.00 61.53 143 LYS A N 1
ATOM 1125 C CA . LYS A 1 143 ? 8.931 -36.463 -21.418 1.00 61.53 143 LYS A CA 1
ATOM 1126 C C . LYS A 1 143 ? 9.650 -37.801 -21.266 1.00 61.53 143 LYS A C 1
ATOM 1128 O O . LYS A 1 143 ? 9.001 -38.838 -21.340 1.00 61.53 143 LYS A O 1
ATOM 1133 N N . ASN A 1 144 ? 10.966 -37.774 -21.080 1.00 56.88 144 ASN A N 1
ATOM 1134 C CA . ASN A 1 144 ? 11.762 -38.988 -20.925 1.00 56.88 144 ASN A CA 1
ATOM 1135 C C . ASN A 1 144 ? 11.581 -39.594 -19.523 1.00 56.88 144 ASN A C 1
ATOM 1137 O O . ASN A 1 144 ? 11.435 -40.804 -19.404 1.00 56.88 144 ASN A O 1
ATOM 1141 N N . GLU A 1 145 ? 11.474 -38.764 -18.482 1.00 56.22 145 GLU A N 1
ATOM 1142 C CA . GLU A 1 145 ? 11.247 -39.221 -17.099 1.00 56.22 145 GLU A CA 1
ATOM 1143 C C . GLU A 1 145 ? 9.831 -39.782 -16.875 1.00 56.22 145 GLU A C 1
ATOM 1145 O O . GLU A 1 145 ? 9.657 -40.783 -16.186 1.00 56.22 145 GLU A O 1
ATOM 1150 N N . SER A 1 146 ? 8.809 -39.196 -17.510 1.00 50.22 146 SER A N 1
ATOM 1151 C CA . SER A 1 146 ? 7.429 -39.710 -17.438 1.00 50.22 146 SER A CA 1
ATOM 1152 C C . SER A 1 146 ? 7.174 -40.938 -18.326 1.00 50.22 146 SER A C 1
ATOM 1154 O O . SER A 1 146 ? 6.161 -41.611 -18.158 1.00 50.22 146 SER A O 1
ATOM 1156 N N . GLY A 1 147 ? 8.098 -41.266 -19.237 1.00 45.53 147 GLY A N 1
ATOM 1157 C CA . GLY A 1 147 ? 8.058 -42.482 -20.052 1.00 45.53 147 GLY A CA 1
ATOM 1158 C C . GLY A 1 147 ? 8.699 -43.712 -19.397 1.00 45.53 147 GLY A C 1
ATOM 1159 O O . GLY A 1 147 ? 8.398 -44.829 -19.808 1.00 45.53 147 GLY A O 1
ATOM 1160 N N . GLU A 1 148 ? 9.558 -43.547 -18.387 1.00 46.28 148 GLU A N 1
ATOM 1161 C CA . GLU A 1 148 ? 10.219 -44.676 -17.709 1.00 46.28 148 GLU A CA 1
ATOM 1162 C C . GLU A 1 148 ? 9.379 -45.269 -16.562 1.00 46.28 148 GLU A C 1
ATOM 1164 O O . GLU A 1 148 ? 9.456 -46.474 -16.314 1.00 46.28 148 GLU A O 1
ATOM 1169 N N . GLU A 1 149 ? 8.513 -44.479 -15.913 1.00 46.34 149 G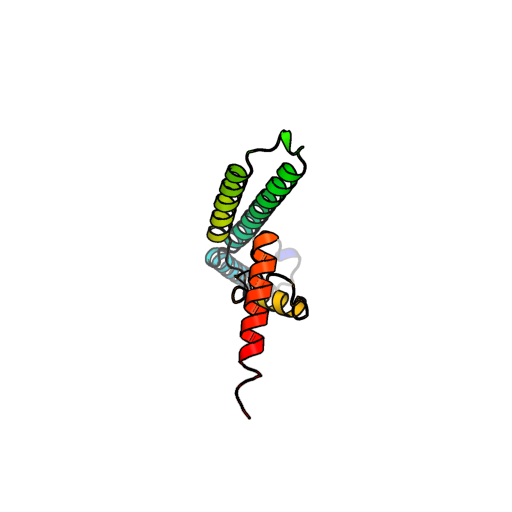LU A N 1
ATOM 1170 C CA . GLU A 1 149 ? 7.632 -44.979 -14.840 1.00 46.34 149 GLU A CA 1
ATOM 1171 C C . GLU A 1 149 ? 6.474 -45.862 -15.349 1.00 46.34 149 GLU A C 1
ATOM 1173 O O . GLU A 1 149 ? 6.013 -46.733 -14.613 1.00 46.34 149 GLU A O 1
ATOM 1178 N N . GLU A 1 150 ? 6.036 -45.722 -16.608 1.00 44.44 150 GLU A N 1
ATOM 1179 C CA . GLU A 1 150 ? 4.959 -46.560 -17.174 1.00 44.44 150 GLU A CA 1
ATOM 1180 C C . GLU A 1 150 ? 5.433 -47.926 -17.712 1.00 44.44 150 GLU A C 1
ATOM 1182 O O . GLU A 1 150 ? 4.600 -48.793 -17.976 1.00 44.44 150 GLU A O 1
ATOM 1187 N N . ILE A 1 151 ? 6.744 -48.168 -17.863 1.00 48.88 151 ILE A N 1
ATOM 1188 C CA . ILE A 1 151 ? 7.252 -49.372 -18.559 1.00 48.88 151 ILE A CA 1
ATOM 1189 C C . ILE A 1 151 ? 7.742 -50.471 -17.595 1.00 48.88 151 ILE A C 1
ATOM 1191 O O . ILE A 1 151 ? 7.896 -51.623 -18.001 1.00 48.88 151 ILE A O 1
ATOM 1195 N N . SER A 1 152 ? 7.933 -50.188 -16.302 1.00 48.19 152 SER A N 1
ATOM 1196 C CA . SER A 1 152 ? 8.423 -51.192 -15.344 1.00 48.19 152 SER A CA 1
ATOM 1197 C C . SER A 1 152 ? 7.342 -51.713 -14.397 1.00 48.19 152 SER A C 1
ATOM 1199 O O . SER A 1 152 ? 7.448 -51.554 -13.182 1.00 48.19 152 SER A O 1
ATOM 1201 N N . SER A 1 153 ? 6.337 -52.410 -14.924 1.00 31.92 153 SER A N 1
ATOM 1202 C CA . SER A 1 153 ? 5.722 -53.551 -14.226 1.00 31.92 153 SER A CA 1
ATOM 1203 C C . SER A 1 153 ? 5.020 -54.464 -15.244 1.00 31.92 153 SER A C 1
ATOM 1205 O O . SER A 1 153 ? 4.126 -53.984 -15.939 1.00 31.92 153 SER A O 1
ATOM 1207 N N . PRO A 1 154 ? 5.456 -55.731 -15.384 1.00 48.03 154 PRO A N 1
ATOM 1208 C CA . PRO A 1 154 ? 4.927 -56.690 -16.358 1.00 48.03 154 PRO A CA 1
ATOM 1209 C C . PRO A 1 154 ? 3.511 -57.190 -16.046 1.00 48.03 154 PRO A C 1
ATOM 1211 O O . PRO A 1 154 ? 3.116 -57.182 -14.856 1.00 48.03 154 PRO A O 1
#